Protein AF-A0A3D4CGU0-F1 (afdb_monomer)

Mean predicted aligned error: 10.18 Å

Sequence (95 aa):
MNKLLHIIIFPALLMSFN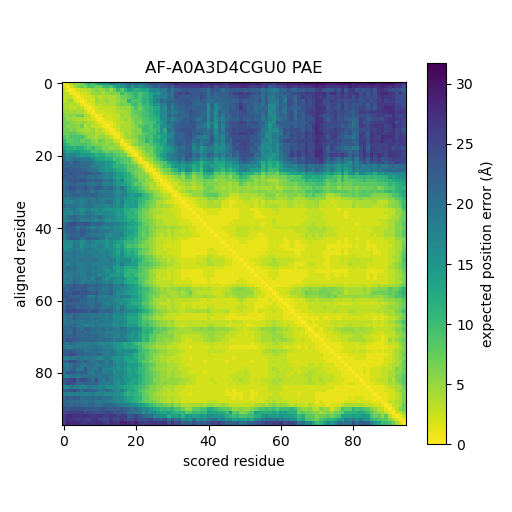HLFSQQNDTLKLHEKFNHITADELNNIYIWNDENLKKYDFINRQQFIYNNISLGSIYQIDAYNPMKILVFHADFNTI

Radius of gyration: 23.25 Å; 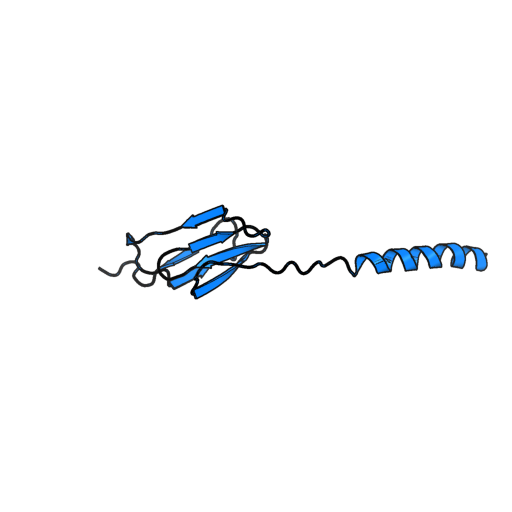Cα contacts (8 Å, |Δi|>4): 123; chains: 1; bounding box: 45×26×73 Å

Structure (mmCIF, N/CA/C/O backbone):
data_AF-A0A3D4CGU0-F1
#
_entry.id   AF-A0A3D4CGU0-F1
#
loop_
_atom_site.group_PDB
_atom_site.id
_atom_site.type_symbol
_atom_site.label_atom_id
_atom_site.label_alt_id
_atom_site.label_comp_id
_atom_site.label_asym_id
_atom_site.label_entity_id
_atom_site.label_seq_id
_atom_site.pdbx_PDB_ins_code
_atom_site.Cartn_x
_atom_site.Cartn_y
_atom_site.Cartn_z
_atom_site.occupancy
_atom_site.B_iso_or_equiv
_atom_site.auth_seq_id
_atom_site.auth_comp_id
_atom_site.auth_asym_id
_atom_site.auth_atom_id
_atom_site.pdbx_PDB_model_num
ATOM 1 N N . MET A 1 1 ? 22.622 -15.013 -56.102 1.00 61.25 1 MET A N 1
ATOM 2 C CA . MET A 1 1 ? 21.572 -14.345 -55.300 1.00 61.25 1 MET A CA 1
ATOM 3 C C . MET A 1 1 ? 21.474 -14.907 -53.877 1.00 61.25 1 MET A C 1
ATOM 5 O O . MET A 1 1 ? 21.469 -14.133 -52.934 1.00 61.25 1 MET A O 1
ATOM 9 N N . ASN A 1 2 ? 21.522 -16.230 -53.693 1.00 64.12 2 ASN A N 1
ATOM 10 C CA . ASN A 1 2 ? 21.278 -16.887 -52.394 1.00 64.12 2 ASN A CA 1
ATOM 11 C C . ASN A 1 2 ? 22.355 -16.611 -51.319 1.00 64.12 2 ASN A C 1
ATOM 13 O O . ASN A 1 2 ? 22.039 -16.520 -50.139 1.00 64.12 2 ASN A O 1
ATOM 17 N N . LYS A 1 3 ? 23.621 -16.398 -51.713 1.00 64.12 3 LYS A N 1
ATOM 18 C CA . LYS A 1 3 ? 24.718 -16.077 -50.773 1.00 64.12 3 LYS A CA 1
ATOM 19 C C . LYS A 1 3 ? 24.627 -14.661 -50.179 1.00 64.12 3 LYS A C 1
ATOM 21 O O . LYS A 1 3 ? 24.989 -14.467 -49.027 1.00 64.12 3 LYS A O 1
ATOM 26 N N . LEU A 1 4 ? 24.105 -13.694 -50.941 1.00 64.12 4 LEU A N 1
ATOM 27 C CA . LEU A 1 4 ? 23.885 -12.315 -50.472 1.00 64.12 4 LEU A CA 1
ATOM 28 C C . LEU A 1 4 ? 22.745 -12.241 -49.448 1.00 64.12 4 LEU A C 1
ATOM 30 O O . LEU A 1 4 ? 22.797 -11.458 -48.508 1.00 64.12 4 LEU A O 1
ATOM 34 N N . LEU A 1 5 ? 21.746 -13.107 -49.609 1.00 62.62 5 LEU A N 1
ATOM 35 C CA . LEU A 1 5 ? 20.572 -13.180 -48.748 1.00 62.62 5 LEU A CA 1
ATOM 36 C C . LEU A 1 5 ? 20.944 -13.692 -47.339 1.00 62.62 5 LEU A C 1
ATOM 38 O O . LEU A 1 5 ? 20.483 -13.150 -46.339 1.00 62.62 5 LEU A O 1
ATOM 42 N N . HIS A 1 6 ? 21.872 -14.652 -47.237 1.00 61.00 6 HIS A N 1
ATOM 43 C CA . HIS A 1 6 ? 22.387 -15.134 -45.947 1.00 61.00 6 HIS A CA 1
ATOM 44 C C . HIS A 1 6 ? 23.265 -14.116 -45.208 1.00 61.00 6 HIS A C 1
ATOM 46 O O . HIS A 1 6 ? 23.197 -14.041 -43.984 1.00 61.00 6 HIS A O 1
ATOM 52 N N . ILE A 1 7 ? 24.037 -13.301 -45.935 1.00 74.88 7 ILE A N 1
ATOM 53 C CA . ILE A 1 7 ? 24.888 -12.249 -45.351 1.00 74.88 7 ILE A CA 1
ATOM 54 C C . ILE A 1 7 ? 24.057 -11.161 -44.657 1.00 74.88 7 ILE A C 1
ATOM 56 O O . ILE A 1 7 ? 24.535 -10.561 -43.703 1.00 74.88 7 ILE A O 1
ATOM 60 N N . ILE A 1 8 ? 22.818 -10.928 -45.100 1.00 73.06 8 ILE A N 1
ATOM 61 C CA . ILE A 1 8 ? 21.924 -9.919 -44.512 1.00 73.06 8 ILE A CA 1
ATOM 62 C C . ILE A 1 8 ? 21.060 -10.521 -43.393 1.00 73.06 8 ILE A C 1
ATOM 64 O O . ILE A 1 8 ? 20.880 -9.898 -42.350 1.00 73.06 8 ILE A O 1
ATOM 68 N N . ILE A 1 9 ? 20.558 -11.749 -43.569 1.00 73.56 9 ILE A N 1
ATOM 69 C CA . ILE A 1 9 ? 19.689 -12.397 -42.571 1.00 73.56 9 ILE A CA 1
ATOM 70 C C . ILE A 1 9 ? 20.460 -12.786 -41.304 1.00 73.56 9 ILE A C 1
ATOM 72 O O . ILE A 1 9 ? 19.933 -12.649 -40.203 1.00 73.56 9 ILE A O 1
ATOM 76 N N . PHE A 1 10 ? 21.704 -13.248 -41.432 1.00 74.88 10 PHE A N 1
ATOM 77 C CA . PHE A 1 10 ? 22.500 -13.708 -40.293 1.00 74.88 10 PHE A CA 1
ATOM 78 C C . PHE A 1 10 ? 22.773 -12.616 -39.229 1.00 74.88 10 PHE A C 1
ATOM 80 O O . PHE A 1 10 ? 22.504 -12.866 -38.052 1.00 74.88 10 PHE A O 1
ATOM 87 N N . PRO A 1 11 ? 23.223 -11.393 -39.580 1.00 73.19 11 PRO A N 1
ATOM 88 C CA . PRO A 1 11 ? 23.394 -10.320 -38.598 1.00 73.19 11 PRO A CA 1
ATOM 89 C C . PRO A 1 11 ? 22.062 -9.774 -38.063 1.00 73.19 11 PRO A C 1
ATOM 91 O O . PRO A 1 11 ? 21.986 -9.424 -36.886 1.00 73.19 11 PRO A O 1
ATOM 94 N N . ALA A 1 12 ? 20.999 -9.754 -38.876 1.00 70.00 12 ALA A N 1
ATOM 95 C CA . ALA A 1 12 ? 19.670 -9.335 -38.425 1.00 70.00 12 ALA A CA 1
ATOM 96 C C . ALA A 1 12 ? 19.095 -10.288 -37.359 1.00 70.00 12 ALA A C 1
ATOM 98 O O . ALA A 1 12 ? 18.498 -9.840 -36.379 1.00 70.00 12 ALA A O 1
ATOM 99 N N . LEU A 1 13 ? 19.342 -11.596 -37.499 1.00 66.44 13 LEU A N 1
ATOM 100 C CA . LEU A 1 13 ? 18.959 -12.592 -36.500 1.00 66.44 13 LEU A CA 1
ATOM 101 C C . LEU A 1 13 ? 19.739 -12.392 -35.188 1.00 66.44 13 LEU A C 1
ATOM 103 O O . LEU A 1 13 ? 19.140 -12.404 -34.117 1.00 66.44 13 LEU A O 1
ATOM 107 N N . LEU A 1 14 ? 21.048 -12.121 -35.257 1.00 67.00 14 LEU A N 1
ATOM 108 C CA . LEU A 1 14 ? 21.901 -11.895 -34.080 1.00 67.00 14 LEU A CA 1
ATOM 109 C C . LEU A 1 14 ? 21.536 -10.629 -33.286 1.00 67.00 14 LEU A C 1
ATOM 111 O O . LEU A 1 14 ? 21.638 -10.628 -32.060 1.00 67.00 14 LEU A O 1
ATOM 115 N N . MET A 1 15 ? 21.064 -9.565 -33.945 1.00 65.44 15 MET A N 1
ATOM 116 C CA . MET A 1 15 ? 20.621 -8.346 -33.251 1.00 65.44 15 MET A CA 1
ATOM 117 C C . MET A 1 15 ? 19.344 -8.562 -32.425 1.00 65.44 15 MET A C 1
ATOM 119 O O . MET A 1 15 ? 19.207 -7.972 -31.355 1.00 65.44 15 MET A O 1
ATOM 123 N N . SER A 1 16 ? 18.450 -9.456 -32.860 1.00 63.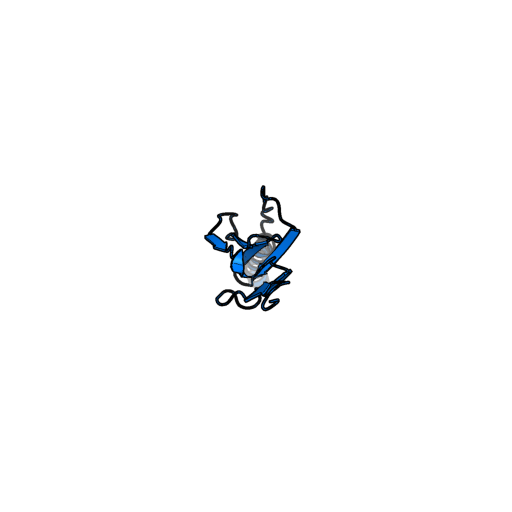91 16 SER A N 1
ATOM 124 C CA . SER A 1 16 ? 17.187 -9.735 -32.160 1.00 63.91 16 SER A CA 1
ATOM 125 C C . SER A 1 16 ? 17.347 -10.492 -30.829 1.00 63.91 16 SER A C 1
ATOM 127 O O . SER A 1 16 ? 16.494 -10.371 -29.953 1.00 63.91 16 SER A O 1
ATOM 129 N N . PHE A 1 17 ? 18.466 -11.198 -30.618 1.00 62.22 17 PHE A N 1
ATOM 130 C CA . PHE A 1 17 ? 18.729 -11.940 -29.374 1.00 62.22 17 PHE A CA 1
ATOM 131 C C . PHE A 1 17 ? 19.088 -11.045 -28.176 1.00 62.22 17 PHE A C 1
ATOM 133 O O . PHE A 1 17 ? 18.862 -11.440 -27.033 1.00 62.22 17 PHE A O 1
ATOM 140 N N . ASN A 1 18 ? 19.601 -9.832 -28.405 1.00 62.16 18 ASN A N 1
ATOM 141 C CA . ASN A 1 18 ? 20.037 -8.944 -27.316 1.00 62.16 18 ASN A CA 1
ATOM 142 C C . ASN A 1 18 ? 18.868 -8.291 -26.558 1.00 62.16 18 ASN A C 1
ATOM 144 O O . ASN A 1 18 ? 19.040 -7.865 -25.420 1.00 62.16 18 ASN A O 1
ATOM 148 N N . HIS A 1 19 ? 17.668 -8.248 -27.145 1.00 60.62 19 HIS A N 1
ATOM 149 C CA . HIS A 1 19 ? 16.491 -7.673 -26.487 1.00 60.62 19 HIS A CA 1
ATOM 150 C C . HIS A 1 19 ? 15.876 -8.576 -25.407 1.00 60.62 19 HIS A C 1
ATOM 152 O O . HIS A 1 19 ? 15.114 -8.088 -24.577 1.00 60.62 19 HIS A O 1
ATOM 158 N N . LEU A 1 20 ? 16.214 -9.870 -25.383 1.00 58.06 20 LEU A N 1
ATOM 159 C CA . LEU A 1 20 ? 15.603 -10.836 -24.463 1.00 58.06 20 LEU A CA 1
ATOM 160 C C . LEU A 1 20 ? 16.201 -10.809 -23.044 1.00 58.06 20 LEU A C 1
ATOM 162 O O . LEU A 1 20 ? 15.599 -11.359 -22.129 1.00 58.06 20 LEU A O 1
ATOM 166 N N . PHE A 1 21 ? 17.349 -10.154 -22.836 1.00 58.62 21 PHE A N 1
ATOM 167 C CA . PHE A 1 21 ? 18.099 -10.203 -21.570 1.00 58.62 21 PHE A CA 1
ATOM 168 C C . PHE A 1 21 ? 18.061 -8.912 -20.733 1.00 58.62 21 PHE A C 1
ATOM 170 O O . PHE A 1 21 ? 18.743 -8.830 -19.717 1.00 58.62 21 PHE A O 1
ATOM 177 N N . SER A 1 22 ? 17.264 -7.904 -21.103 1.00 60.47 22 SER A N 1
ATOM 178 C CA . SER A 1 22 ? 17.267 -6.598 -20.413 1.00 60.47 22 SER A CA 1
ATOM 179 C C . SER A 1 22 ? 16.295 -6.481 -19.223 1.00 60.47 22 SER A C 1
ATOM 181 O O . SER A 1 22 ? 15.996 -5.364 -18.798 1.00 60.47 22 SER A O 1
ATOM 183 N N . GLN A 1 23 ? 15.783 -7.583 -18.665 1.00 63.97 23 GLN A N 1
ATOM 184 C CA . GLN A 1 23 ? 15.078 -7.514 -17.378 1.00 63.97 23 GLN A CA 1
ATOM 185 C C . GLN A 1 23 ? 16.092 -7.559 -16.234 1.00 63.97 23 GLN A C 1
ATOM 187 O O . GLN A 1 23 ? 16.558 -8.619 -15.819 1.00 63.97 23 GLN A O 1
ATOM 192 N N . GLN A 1 24 ? 16.453 -6.374 -15.748 1.00 66.94 24 GLN A N 1
ATOM 193 C CA . GLN A 1 24 ? 17.214 -6.211 -14.520 1.00 66.94 24 GLN A CA 1
ATOM 194 C C . GLN A 1 24 ? 16.283 -6.456 -13.326 1.00 66.94 24 GLN A C 1
ATOM 196 O O . GLN A 1 24 ? 15.317 -5.726 -13.118 1.00 66.94 24 GLN A O 1
ATOM 201 N N . ASN A 1 25 ? 16.570 -7.500 -12.548 1.00 65.00 25 ASN A N 1
ATOM 202 C CA . ASN A 1 25 ? 15.843 -7.804 -11.318 1.00 65.00 25 ASN A CA 1
ATOM 203 C C . ASN A 1 25 ? 16.369 -6.922 -10.180 1.00 65.00 25 ASN A C 1
ATOM 205 O O . ASN A 1 25 ? 17.194 -7.358 -9.372 1.00 65.00 25 ASN A O 1
ATOM 209 N N . ASP A 1 26 ? 15.906 -5.677 -10.120 1.00 70.06 26 ASP A N 1
ATOM 210 C CA . ASP A 1 26 ? 16.190 -4.809 -8.983 1.00 70.06 26 ASP A CA 1
ATOM 211 C C . ASP A 1 26 ? 15.420 -5.307 -7.756 1.00 70.06 26 ASP A C 1
ATOM 213 O O . ASP A 1 26 ? 14.191 -5.351 -7.718 1.00 70.06 26 ASP A O 1
ATOM 217 N N . THR A 1 27 ? 16.160 -5.736 -6.732 1.00 72.75 27 THR A N 1
ATOM 218 C CA . THR A 1 27 ? 15.558 -6.189 -5.477 1.00 72.75 27 THR A CA 1
ATOM 219 C C . THR A 1 27 ? 15.248 -4.980 -4.606 1.00 72.75 27 THR A C 1
ATOM 221 O O . THR A 1 27 ? 16.156 -4.323 -4.090 1.00 72.75 27 THR A O 1
ATOM 224 N N . LEU A 1 28 ? 13.965 -4.701 -4.404 1.00 76.12 28 LEU A N 1
ATOM 225 C CA . LEU A 1 28 ? 13.526 -3.636 -3.514 1.00 76.12 28 LEU A CA 1
ATOM 226 C C . LEU A 1 28 ? 13.682 -4.069 -2.046 1.00 76.12 28 LEU A C 1
ATOM 228 O O . LEU A 1 28 ? 13.092 -5.056 -1.606 1.00 76.12 28 LEU A O 1
ATOM 232 N N . LYS A 1 29 ? 14.486 -3.327 -1.274 1.00 80.81 29 LYS A N 1
ATOM 233 C CA . LYS A 1 29 ? 14.677 -3.554 0.168 1.00 80.81 29 LYS A CA 1
ATOM 234 C C . LYS A 1 29 ? 13.888 -2.536 0.986 1.00 80.81 29 LYS A C 1
ATOM 236 O O . LYS A 1 29 ? 14.309 -1.387 1.137 1.00 80.81 29 LYS A O 1
ATOM 241 N N . LEU A 1 30 ? 12.770 -2.972 1.552 1.00 81.19 30 LEU A N 1
ATOM 242 C CA . LEU A 1 30 ? 11.999 -2.191 2.518 1.00 81.19 30 LEU A CA 1
ATOM 243 C C . LEU A 1 30 ? 12.584 -2.403 3.918 1.00 81.19 30 LEU A C 1
ATOM 245 O O . LEU A 1 30 ? 12.726 -3.535 4.367 1.00 81.19 30 LEU A O 1
ATOM 249 N N . HIS A 1 31 ? 12.930 -1.311 4.600 1.00 81.94 31 HIS A N 1
ATOM 250 C CA . HIS A 1 31 ? 13.446 -1.336 5.981 1.00 81.94 31 HIS A CA 1
ATOM 251 C C . HIS A 1 31 ? 12.343 -1.086 7.024 1.00 81.94 31 HIS A C 1
ATOM 253 O O . HIS A 1 31 ? 12.603 -0.997 8.221 1.00 81.94 31 HIS A O 1
ATOM 259 N N . GLU A 1 32 ? 11.110 -0.942 6.555 1.00 84.12 32 GLU A N 1
ATOM 260 C CA . GLU A 1 32 ? 9.934 -0.588 7.337 1.00 84.12 32 GLU A CA 1
ATOM 261 C C . GLU A 1 32 ? 9.226 -1.848 7.830 1.00 84.12 32 GLU A C 1
ATOM 263 O O . GLU A 1 32 ? 9.191 -2.864 7.135 1.00 84.12 32 GLU A O 1
ATOM 268 N N . LYS A 1 33 ? 8.641 -1.785 9.028 1.00 88.50 33 LYS A N 1
ATOM 269 C CA . LYS A 1 33 ? 7.762 -2.853 9.510 1.00 88.50 33 LYS A CA 1
ATOM 270 C C . LYS A 1 33 ? 6.383 -2.671 8.889 1.00 88.50 33 LYS A C 1
ATOM 272 O O . LYS A 1 33 ? 5.755 -1.632 9.075 1.00 88.50 33 LYS A O 1
ATOM 277 N N . PHE A 1 34 ? 5.910 -3.696 8.199 1.00 93.38 34 PHE A N 1
ATOM 278 C CA . PHE A 1 34 ? 4.575 -3.752 7.617 1.00 93.38 34 PHE A CA 1
ATOM 279 C C . PHE A 1 34 ? 4.020 -5.166 7.750 1.00 93.38 34 PHE A C 1
ATOM 281 O O . PHE A 1 34 ? 4.778 -6.132 7.865 1.00 93.38 34 PHE A O 1
ATOM 288 N N . ASN A 1 35 ? 2.697 -5.273 7.714 1.00 94.88 35 ASN A N 1
ATOM 289 C CA . ASN A 1 35 ? 1.999 -6.553 7.806 1.00 94.88 35 ASN A CA 1
ATOM 290 C C . ASN A 1 35 ? 1.563 -7.019 6.415 1.00 94.88 35 ASN A C 1
ATOM 292 O O . ASN A 1 35 ? 1.462 -8.2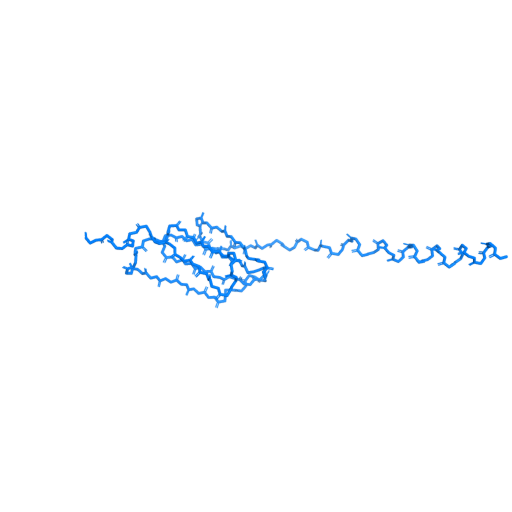16 6.151 1.00 94.88 35 ASN A O 1
ATOM 296 N N . HIS A 1 36 ? 1.340 -6.062 5.514 1.00 96.19 36 HIS A N 1
ATOM 297 C CA . HIS A 1 36 ? 0.802 -6.307 4.191 1.00 96.19 36 HIS A CA 1
ATOM 298 C C . HIS A 1 36 ? 1.490 -5.448 3.131 1.00 96.19 36 HIS A C 1
ATOM 300 O O . HIS A 1 36 ? 2.010 -4.365 3.415 1.00 96.19 36 HIS A O 1
ATOM 306 N N . ILE A 1 37 ? 1.475 -5.952 1.898 1.00 95.06 37 ILE A N 1
ATOM 307 C CA . ILE A 1 37 ? 2.069 -5.314 0.728 1.00 95.06 37 ILE A CA 1
ATOM 308 C C . ILE A 1 37 ? 1.226 -5.604 -0.514 1.00 95.06 37 ILE A C 1
ATOM 310 O O . ILE A 1 37 ? 0.684 -6.698 -0.666 1.00 95.06 37 ILE A O 1
ATOM 314 N N . THR A 1 38 ? 1.129 -4.627 -1.409 1.00 95.19 38 THR A N 1
ATOM 315 C CA . THR A 1 38 ? 0.589 -4.792 -2.762 1.00 95.19 38 THR A CA 1
ATOM 316 C C . THR A 1 38 ? 1.272 -3.812 -3.717 1.00 95.19 38 THR A C 1
ATOM 318 O O . THR A 1 38 ? 1.993 -2.908 -3.285 1.00 95.19 38 THR A O 1
ATOM 321 N N . ALA A 1 39 ? 1.054 -3.987 -5.013 1.00 94.06 39 ALA A N 1
ATOM 322 C CA . ALA A 1 39 ? 1.542 -3.088 -6.046 1.00 94.06 39 ALA A CA 1
ATOM 323 C C . ALA A 1 39 ? 0.444 -2.811 -7.076 1.00 94.06 39 ALA A C 1
ATOM 325 O O . ALA A 1 39 ? -0.447 -3.637 -7.273 1.00 94.06 39 ALA A O 1
ATOM 326 N N . ASP A 1 40 ? 0.517 -1.648 -7.717 1.00 94.69 40 ASP A N 1
ATOM 327 C CA . ASP A 1 40 ? -0.370 -1.285 -8.823 1.00 94.69 40 ASP A CA 1
ATOM 328 C C . ASP A 1 40 ? 0.315 -1.447 -10.192 1.00 94.69 40 ASP A C 1
ATOM 330 O O . ASP A 1 40 ? 1.520 -1.689 -10.288 1.00 94.69 40 ASP A O 1
ATOM 334 N N . GLU A 1 41 ? -0.452 -1.298 -11.276 1.00 93.56 41 GLU A N 1
ATOM 335 C CA . GLU A 1 41 ? 0.052 -1.433 -12.655 1.00 93.56 41 GLU A CA 1
ATOM 336 C C . GLU A 1 41 ? 1.059 -0.336 -13.061 1.00 93.56 41 GLU A C 1
ATOM 338 O O . GLU A 1 41 ? 1.701 -0.436 -14.106 1.00 93.56 41 GLU A O 1
ATOM 343 N N . LEU A 1 42 ? 1.228 0.710 -12.242 1.00 93.44 42 LEU A N 1
ATOM 344 C CA . LEU A 1 42 ? 2.215 1.776 -12.442 1.00 93.44 42 LEU A CA 1
ATOM 345 C C . LEU A 1 42 ? 3.491 1.553 -11.615 1.00 93.44 42 LEU A C 1
ATOM 347 O O . LEU A 1 42 ? 4.302 2.471 -11.483 1.00 93.44 42 LEU A O 1
ATOM 351 N N . ASN A 1 43 ? 3.684 0.345 -11.074 1.00 91.69 43 ASN A N 1
ATOM 352 C CA . ASN A 1 43 ? 4.810 -0.037 -10.220 1.00 91.69 43 ASN A CA 1
ATOM 353 C C . ASN A 1 43 ? 4.925 0.788 -8.930 1.00 91.69 43 ASN A C 1
ATOM 355 O O . ASN A 1 43 ? 6.014 0.894 -8.359 1.00 91.69 43 ASN A O 1
ATOM 359 N N . ASN A 1 44 ? 3.827 1.376 -8.448 1.00 94.00 44 ASN A N 1
ATOM 360 C CA . ASN A 1 44 ? 3.829 1.892 -7.087 1.00 94.00 44 ASN A CA 1
ATOM 361 C C . ASN A 1 44 ? 3.660 0.737 -6.111 1.00 94.00 44 ASN A C 1
ATOM 363 O O . ASN A 1 44 ? 2.866 -0.175 -6.339 1.00 94.00 44 ASN A O 1
ATOM 367 N N . ILE A 1 45 ? 4.369 0.824 -4.994 1.00 94.69 45 ILE A N 1
ATOM 368 C CA . ILE A 1 45 ? 4.347 -0.184 -3.943 1.00 94.69 45 ILE A CA 1
ATOM 369 C C . ILE A 1 45 ? 3.634 0.404 -2.740 1.00 94.69 45 ILE A C 1
ATOM 371 O O . ILE A 1 45 ? 3.961 1.498 -2.280 1.00 94.69 45 ILE A O 1
ATOM 375 N N . TYR A 1 46 ? 2.665 -0.334 -2.225 1.00 96.06 46 TYR A N 1
ATOM 376 C CA . TYR A 1 46 ? 1.875 0.050 -1.070 1.00 96.06 46 TYR A CA 1
ATOM 377 C C . TYR A 1 46 ? 2.158 -0.941 0.042 1.00 96.06 46 TYR A C 1
ATOM 379 O O . TYR A 1 46 ? 1.965 -2.143 -0.134 1.00 96.06 46 TYR A O 1
ATOM 387 N N . ILE A 1 47 ? 2.600 -0.436 1.184 1.00 96.19 47 ILE A N 1
ATOM 388 C CA . ILE A 1 47 ? 2.742 -1.228 2.403 1.00 96.19 47 ILE A CA 1
ATOM 389 C C . ILE A 1 47 ? 1.839 -0.649 3.472 1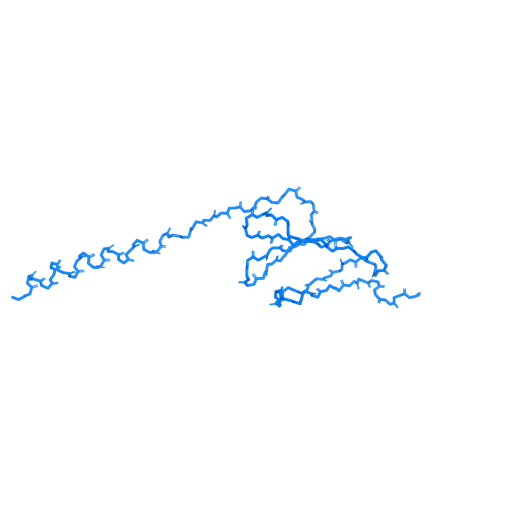.00 96.19 47 ILE A C 1
ATOM 391 O O . ILE A 1 47 ? 1.679 0.570 3.555 1.00 96.19 47 ILE A O 1
ATOM 395 N N . TRP A 1 48 ? 1.264 -1.511 4.298 1.00 96.75 48 TRP A N 1
ATOM 396 C CA . TRP A 1 48 ? 0.477 -1.044 5.425 1.00 96.75 48 TRP A CA 1
ATOM 397 C C . TRP A 1 48 ? 0.545 -1.981 6.622 1.00 96.75 48 TRP A C 1
ATOM 399 O O . TRP A 1 48 ? 0.923 -3.157 6.538 1.00 96.75 48 TRP A O 1
ATOM 409 N N . ASN A 1 49 ? 0.191 -1.400 7.754 1.00 95.19 49 ASN A N 1
ATOM 410 C CA . ASN A 1 49 ? -0.132 -2.068 9.000 1.00 95.19 49 ASN A CA 1
ATOM 411 C C . ASN A 1 49 ? -1.461 -1.494 9.513 1.00 95.19 49 ASN A C 1
ATOM 413 O O . ASN A 1 49 ? -2.143 -0.768 8.789 1.00 95.19 49 ASN A O 1
ATOM 417 N N . ASP A 1 50 ? -1.804 -1.795 10.758 1.00 94.50 50 ASP A N 1
ATOM 418 C CA . ASP A 1 50 ? -3.076 -1.394 11.356 1.00 94.50 50 ASP A CA 1
ATOM 419 C C . ASP A 1 50 ? -3.239 0.136 11.471 1.00 94.50 50 ASP A C 1
ATOM 421 O O . ASP A 1 50 ? -4.358 0.622 11.581 1.00 94.50 50 ASP A O 1
ATOM 425 N N . GLU A 1 51 ? -2.156 0.916 11.427 1.00 93.44 51 GLU A N 1
ATOM 426 C CA . GLU A 1 51 ? -2.177 2.363 11.689 1.00 93.44 51 GLU A CA 1
ATOM 427 C C . GLU A 1 51 ? -1.975 3.216 10.436 1.00 93.44 51 GLU A C 1
ATOM 429 O O . GLU A 1 51 ? -2.549 4.300 10.308 1.00 93.44 51 GLU A O 1
ATOM 434 N N . ASN A 1 52 ? -1.096 2.784 9.530 1.00 95.62 52 ASN A N 1
ATOM 435 C CA . ASN A 1 52 ? -0.702 3.598 8.391 1.00 95.62 52 ASN A CA 1
ATOM 436 C C . ASN A 1 52 ? -0.492 2.796 7.111 1.00 95.62 52 ASN A C 1
ATOM 438 O O . ASN A 1 52 ? -0.033 1.656 7.112 1.00 95.62 52 ASN A O 1
ATOM 442 N N . LEU A 1 53 ? -0.805 3.470 6.008 1.00 97.25 53 LEU A N 1
ATOM 443 C CA . LEU A 1 53 ? -0.538 3.060 4.640 1.00 97.25 53 LEU A CA 1
ATOM 444 C C . LEU A 1 53 ? 0.541 3.979 4.069 1.00 97.25 53 LEU A C 1
ATOM 446 O O . LEU A 1 53 ? 0.408 5.203 4.104 1.00 97.25 53 LEU A O 1
ATOM 450 N N . LYS A 1 54 ? 1.590 3.403 3.494 1.00 96.56 54 LYS A N 1
ATOM 451 C CA . LYS A 1 54 ? 2.670 4.134 2.827 1.00 96.56 54 LYS A CA 1
ATOM 452 C C . LYS A 1 54 ? 2.755 3.719 1.367 1.00 96.56 54 LYS A C 1
ATOM 454 O O . LYS A 1 54 ? 2.685 2.534 1.050 1.00 96.56 54 LYS A O 1
ATOM 459 N N . LYS A 1 55 ? 2.943 4.704 0.489 1.00 95.88 55 LYS A N 1
ATOM 460 C CA . LYS A 1 55 ? 3.187 4.514 -0.944 1.00 95.88 55 LYS A CA 1
ATOM 461 C C . LYS A 1 55 ? 4.647 4.813 -1.255 1.00 95.88 55 LYS A C 1
ATOM 463 O O . LYS A 1 55 ? 5.142 5.884 -0.902 1.00 95.88 55 LYS A O 1
ATOM 468 N N . TYR A 1 56 ? 5.289 3.917 -1.984 1.00 94.50 56 TYR A N 1
ATOM 469 C CA . TYR A 1 56 ? 6.636 4.053 -2.517 1.00 94.50 56 TYR A CA 1
ATOM 470 C C . TYR A 1 56 ? 6.590 4.007 -4.042 1.00 94.50 56 TYR A C 1
ATOM 472 O O . TYR A 1 56 ? 5.727 3.351 -4.628 1.00 94.50 56 TYR A O 1
ATOM 480 N N . ASP A 1 57 ? 7.516 4.709 -4.685 1.00 91.88 57 ASP A N 1
ATOM 481 C CA . ASP A 1 57 ? 7.786 4.495 -6.103 1.00 91.88 57 ASP A CA 1
ATOM 482 C C . ASP A 1 57 ? 8.643 3.235 -6.322 1.00 91.88 57 ASP A C 1
ATOM 484 O O . ASP A 1 57 ? 9.139 2.609 -5.379 1.00 91.88 57 ASP A O 1
ATOM 488 N N . PHE A 1 58 ? 8.848 2.878 -7.589 1.00 85.19 58 PHE A N 1
ATOM 489 C CA . PHE A 1 58 ? 9.629 1.707 -7.992 1.00 85.19 58 PHE A CA 1
ATOM 490 C C . PHE A 1 58 ? 11.112 1.763 -7.578 1.00 85.19 58 PHE A C 1
ATOM 492 O O . PHE A 1 58 ? 11.787 0.738 -7.614 1.00 85.19 58 PHE A O 1
ATOM 499 N N . ILE A 1 59 ? 11.624 2.930 -7.161 1.00 87.31 59 ILE A N 1
ATOM 500 C CA . ILE A 1 59 ? 12.990 3.083 -6.639 1.00 87.31 59 ILE A CA 1
ATOM 501 C C . ILE A 1 59 ? 13.027 3.280 -5.120 1.00 87.31 59 ILE A C 1
ATOM 503 O O . ILE A 1 59 ? 14.013 3.784 -4.579 1.00 87.31 59 ILE A O 1
ATOM 507 N N . ASN A 1 60 ? 11.973 2.847 -4.422 1.00 85.44 60 ASN A N 1
ATOM 508 C CA . ASN A 1 60 ? 11.880 2.836 -2.964 1.00 85.44 60 ASN A CA 1
ATOM 509 C C . ASN A 1 60 ? 11.872 4.230 -2.310 1.00 85.44 60 ASN A C 1
ATOM 511 O O . ASN A 1 60 ? 12.229 4.374 -1.138 1.00 85.44 60 ASN A O 1
ATOM 515 N N . ARG A 1 61 ? 11.457 5.280 -3.028 1.00 90.62 61 ARG A N 1
ATOM 516 C CA . ARG A 1 61 ? 11.204 6.592 -2.416 1.00 90.62 61 ARG A CA 1
ATOM 517 C C . ARG A 1 61 ? 9.760 6.669 -1.959 1.00 90.62 61 ARG A C 1
ATOM 519 O O . ARG A 1 61 ? 8.845 6.556 -2.775 1.00 90.62 61 ARG A O 1
ATOM 526 N N . GLN A 1 62 ? 9.562 6.924 -0.669 1.00 93.44 62 GLN A N 1
ATOM 527 C CA . GLN A 1 62 ? 8.237 7.185 -0.117 1.00 93.44 62 GLN A CA 1
ATOM 528 C C . GLN A 1 62 ? 7.636 8.427 -0.789 1.00 93.44 62 GLN A C 1
ATOM 530 O O . GLN A 1 62 ? 8.193 9.518 -0.697 1.00 93.44 62 GLN A O 1
ATOM 535 N N . GLN A 1 63 ? 6.496 8.255 -1.449 1.00 95.06 63 GLN A N 1
ATOM 536 C CA . GLN A 1 63 ? 5.748 9.326 -2.109 1.00 95.06 63 GLN A CA 1
ATOM 537 C C . GLN A 1 63 ? 4.658 9.891 -1.200 1.00 95.06 63 GLN A C 1
ATOM 539 O O . GLN A 1 63 ? 4.345 11.076 -1.258 1.00 95.06 63 GLN A O 1
ATOM 544 N N . PHE A 1 64 ? 4.051 9.033 -0.378 1.00 93.44 64 PHE A N 1
ATOM 545 C CA . PHE A 1 64 ? 2.868 9.391 0.392 1.00 93.44 64 PHE A CA 1
ATOM 546 C C . PHE A 1 64 ? 2.716 8.518 1.640 1.00 93.44 64 PHE A C 1
ATOM 548 O O . PHE A 1 64 ? 3.133 7.357 1.652 1.00 93.44 64 PHE A O 1
ATOM 555 N N . ILE A 1 65 ? 2.089 9.086 2.671 1.00 96.00 65 ILE A N 1
ATOM 556 C CA . ILE A 1 65 ? 1.659 8.391 3.882 1.00 96.00 65 ILE A CA 1
ATOM 557 C C . ILE A 1 65 ? 0.216 8.783 4.203 1.00 96.00 65 ILE A C 1
ATOM 559 O O . ILE A 1 65 ? -0.134 9.962 4.205 1.00 96.00 65 ILE A O 1
ATOM 563 N N . TYR A 1 66 ? -0.605 7.781 4.491 1.00 96.50 66 TYR A N 1
A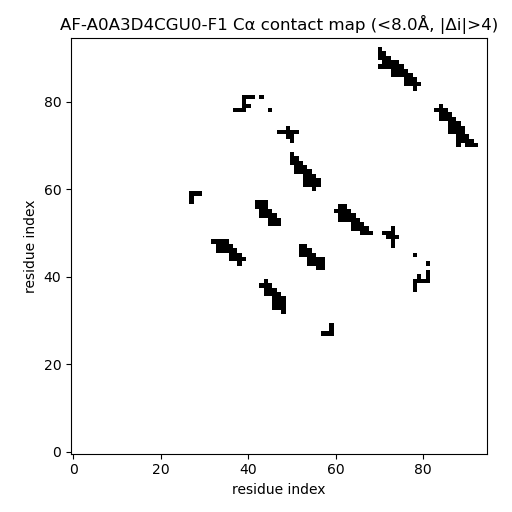TOM 564 C CA . TYR A 1 66 ? -1.957 7.926 5.000 1.00 96.50 66 TYR A CA 1
ATOM 565 C C . TYR A 1 66 ? -2.042 7.320 6.393 1.00 96.50 66 TYR A C 1
ATOM 567 O O . TYR A 1 66 ? -1.592 6.199 6.622 1.00 96.50 66 TYR A O 1
ATOM 575 N N . ASN A 1 67 ? -2.644 8.067 7.308 1.00 94.62 67 ASN A N 1
ATOM 576 C CA . ASN A 1 67 ? -2.978 7.619 8.649 1.00 94.62 67 ASN A CA 1
ATOM 577 C C . ASN A 1 67 ? -4.267 8.337 9.060 1.00 94.62 67 ASN A C 1
ATOM 579 O O . ASN A 1 67 ? -4.343 9.565 8.963 1.00 94.62 67 ASN A O 1
ATOM 583 N N . ASN A 1 68 ? -5.269 7.576 9.496 1.00 92.44 68 ASN A N 1
ATOM 584 C CA . ASN A 1 68 ? -6.485 8.138 10.063 1.00 92.44 68 ASN A CA 1
ATOM 585 C C . ASN A 1 68 ? -6.975 7.325 11.265 1.00 92.44 68 ASN A C 1
ATOM 587 O O . ASN A 1 68 ? -7.812 6.435 11.140 1.00 92.44 68 ASN A O 1
ATOM 591 N N . ILE A 1 69 ? -6.490 7.713 12.442 1.00 86.81 69 ILE A N 1
ATOM 592 C CA . ILE A 1 69 ? -6.822 7.092 13.731 1.00 86.81 69 ILE A CA 1
ATOM 593 C C . ILE A 1 69 ? -8.333 7.127 14.016 1.00 86.81 69 ILE A C 1
ATOM 595 O O . ILE A 1 69 ? -8.860 6.216 14.646 1.00 86.81 69 ILE A O 1
ATOM 599 N N . SER A 1 70 ? -9.054 8.148 13.535 1.00 89.88 70 SER A N 1
ATOM 600 C CA . SER A 1 70 ? -10.492 8.295 13.819 1.00 89.88 70 SER A CA 1
ATOM 601 C C . SER A 1 70 ? -11.373 7.234 13.158 1.00 89.88 70 SER A C 1
ATOM 603 O O . SER A 1 70 ? -12.514 7.060 13.573 1.00 89.88 70 SER A O 1
ATOM 605 N N . LEU A 1 71 ? -10.858 6.535 12.142 1.00 91.00 71 LEU A N 1
ATOM 606 C CA . LEU A 1 71 ? -11.587 5.484 11.430 1.00 91.00 71 LEU A CA 1
ATOM 607 C C . LEU A 1 71 ? -11.255 4.074 11.943 1.00 91.00 71 LEU A C 1
ATOM 609 O O . LEU A 1 71 ? -11.829 3.113 11.441 1.00 91.00 71 LEU A O 1
ATOM 613 N N . GLY A 1 72 ? -10.356 3.949 12.925 1.00 91.00 72 GLY A N 1
ATOM 614 C CA . GLY A 1 72 ? -9.895 2.665 13.458 1.00 91.00 72 GLY A CA 1
ATOM 615 C C . GLY A 1 72 ? -8.808 2.007 12.611 1.00 91.00 72 GLY A C 1
ATOM 616 O O . GLY A 1 72 ? -8.199 2.642 11.743 1.00 91.00 72 GLY A O 1
ATOM 617 N N . SER A 1 73 ? -8.548 0.726 12.869 1.00 93.62 73 SER A N 1
ATOM 618 C CA . SER A 1 73 ? -7.430 0.015 12.241 1.00 93.62 73 SER A CA 1
ATOM 619 C C . SER A 1 73 ? -7.652 -0.240 10.748 1.00 93.62 73 SER A C 1
ATOM 621 O O . SER A 1 73 ? -8.743 -0.637 10.332 1.00 93.62 73 SER A O 1
ATOM 623 N N . ILE A 1 74 ? -6.614 -0.049 9.928 1.00 95.50 74 ILE A N 1
ATOM 624 C CA . ILE A 1 74 ? -6.646 -0.395 8.500 1.00 95.50 74 ILE A CA 1
ATOM 625 C C . ILE A 1 74 ? -6.702 -1.919 8.367 1.00 95.50 74 ILE A C 1
ATOM 627 O O . ILE A 1 74 ? -5.760 -2.618 8.725 1.00 95.50 74 ILE A O 1
ATOM 631 N N . TYR A 1 75 ? -7.796 -2.427 7.806 1.00 94.12 75 TYR A N 1
ATOM 632 C CA . TYR A 1 75 ? -8.008 -3.857 7.594 1.00 94.12 75 TYR A CA 1
ATOM 633 C C . TYR A 1 75 ? -7.517 -4.305 6.216 1.00 94.12 75 TYR A C 1
ATOM 635 O O . TYR A 1 75 ? -6.821 -5.309 6.077 1.00 94.12 75 TYR A O 1
ATOM 643 N N . GLN A 1 76 ? -7.867 -3.547 5.177 1.00 95.12 76 GLN A N 1
ATOM 644 C CA . GLN A 1 76 ? -7.560 -3.898 3.796 1.00 95.12 76 GLN A CA 1
ATOM 645 C C . GLN A 1 76 ? -7.426 -2.643 2.937 1.00 95.12 76 GLN A C 1
ATOM 647 O O . GLN A 1 76 ? -8.028 -1.609 3.224 1.00 95.12 76 GLN A O 1
ATOM 652 N N . ILE A 1 77 ? -6.672 -2.751 1.845 1.00 96.62 77 ILE A N 1
ATOM 653 C CA . ILE A 1 77 ? -6.625 -1.731 0.798 1.00 96.62 77 ILE A CA 1
ATOM 654 C C . ILE A 1 77 ? -6.941 -2.346 -0.567 1.00 96.62 77 ILE A C 1
ATOM 656 O O . ILE A 1 77 ? -6.663 -3.523 -0.803 1.00 96.62 77 ILE A O 1
ATOM 660 N N . ASP A 1 78 ? -7.483 -1.533 -1.469 1.00 96.50 78 ASP A N 1
ATOM 661 C CA . ASP A 1 78 ? -7.586 -1.840 -2.897 1.00 96.50 78 ASP A CA 1
ATOM 662 C C . ASP A 1 78 ? -6.762 -0.818 -3.689 1.00 96.50 78 ASP A C 1
ATOM 664 O O . ASP A 1 78 ? -7.011 0.391 -3.629 1.00 96.50 78 ASP A O 1
ATOM 668 N N . ALA A 1 79 ? -5.756 -1.329 -4.401 1.00 96.69 79 ALA A N 1
ATOM 669 C CA . ALA A 1 79 ? -4.827 -0.561 -5.221 1.00 96.69 79 ALA A CA 1
ATOM 670 C C . ALA A 1 79 ? -5.002 -0.820 -6.730 1.00 96.69 79 ALA A C 1
ATOM 672 O O . ALA A 1 79 ? -4.144 -0.422 -7.514 1.00 96.69 79 ALA A O 1
ATOM 673 N N . TYR A 1 80 ? -6.100 -1.463 -7.155 1.00 95.19 80 TYR A N 1
ATOM 674 C CA . TYR A 1 80 ? -6.344 -1.767 -8.569 1.00 95.19 80 TYR A CA 1
ATOM 675 C C . TYR A 1 80 ? -6.404 -0.506 -9.442 1.00 95.19 80 TYR A C 1
ATOM 677 O O . TYR A 1 80 ? -5.910 -0.506 -10.565 1.00 95.19 80 TYR A O 1
ATOM 685 N N . ASN A 1 81 ? -6.969 0.592 -8.922 1.00 95.25 81 ASN A N 1
ATOM 686 C CA . ASN A 1 81 ? -6.925 1.900 -9.575 1.00 95.25 81 ASN A CA 1
ATOM 687 C C . ASN A 1 81 ? -5.851 2.800 -8.923 1.00 95.25 81 ASN A C 1
ATOM 689 O O . ASN A 1 81 ? -6.109 3.360 -7.853 1.00 95.25 81 ASN A O 1
ATOM 693 N N . PRO A 1 82 ? -4.702 3.045 -9.585 1.00 94.00 82 PRO A N 1
ATOM 694 C CA . PRO A 1 82 ? -3.603 3.857 -9.046 1.00 94.00 82 PRO A CA 1
ATOM 695 C C . PRO A 1 82 ? -3.981 5.292 -8.649 1.00 94.00 82 PRO A C 1
ATOM 697 O O . PRO A 1 82 ? -3.284 5.925 -7.855 1.00 94.00 82 PRO A O 1
ATOM 700 N N . MET A 1 83 ? -5.061 5.829 -9.227 1.00 93.81 83 MET A N 1
ATOM 701 C CA . MET A 1 83 ? -5.533 7.200 -8.995 1.00 93.81 83 MET A CA 1
ATOM 702 C C . MET A 1 83 ? -6.598 7.282 -7.898 1.00 93.81 83 MET A C 1
ATOM 704 O O . MET A 1 83 ? -7.004 8.379 -7.514 1.00 93.81 83 MET A O 1
ATOM 708 N N . LYS A 1 84 ? -7.078 6.136 -7.400 1.00 95.12 84 LYS A N 1
ATOM 709 C CA . LYS A 1 84 ? -8.137 6.060 -6.393 1.00 95.12 84 LYS A CA 1
ATOM 710 C C . LYS A 1 84 ? -7.947 4.837 -5.500 1.00 95.12 84 LYS A C 1
ATOM 712 O O . LYS A 1 84 ? -8.661 3.847 -5.624 1.00 95.12 84 LYS A O 1
ATOM 717 N N . ILE A 1 85 ? -6.998 4.950 -4.580 1.00 95.94 85 ILE A N 1
ATOM 718 C CA . ILE A 1 85 ? -6.742 3.920 -3.573 1.00 95.94 85 ILE A CA 1
ATOM 719 C C . ILE A 1 85 ? -7.884 3.914 -2.556 1.00 95.94 85 ILE A C 1
ATOM 721 O O . ILE A 1 85 ? -8.225 4.961 -1.999 1.00 95.94 85 ILE A O 1
ATOM 725 N N . LEU A 1 86 ? -8.482 2.744 -2.329 1.00 96.62 86 LEU A N 1
ATOM 726 C CA . LEU A 1 86 ? -9.515 2.553 -1.311 1.00 96.62 86 LEU A CA 1
ATOM 727 C C . LEU A 1 86 ? -8.883 1.955 -0.055 1.00 96.62 86 LEU A C 1
ATOM 729 O O . LEU A 1 86 ? -8.095 1.016 -0.145 1.00 96.62 86 LEU A O 1
ATOM 733 N N . VAL A 1 87 ? -9.250 2.491 1.107 1.00 96.12 87 VAL A N 1
ATOM 734 C CA . VAL A 1 87 ? -8.787 2.022 2.417 1.00 96.12 87 VAL A CA 1
ATOM 735 C C . VAL A 1 87 ? -10.008 1.598 3.223 1.00 96.12 87 VAL A C 1
ATOM 737 O O . VAL A 1 87 ? -10.916 2.398 3.450 1.00 96.12 87 VAL A O 1
ATOM 740 N N . PHE A 1 88 ? -10.040 0.332 3.623 1.00 94.94 88 PHE A N 1
ATOM 741 C CA . PHE A 1 88 ? -11.104 -0.258 4.424 1.00 94.94 88 PHE A CA 1
ATOM 742 C C . PHE A 1 88 ? -10.619 -0.386 5.863 1.00 94.94 88 PHE A C 1
ATOM 744 O O . PHE A 1 88 ? -9.601 -1.032 6.121 1.00 94.94 88 PHE A O 1
ATOM 751 N N . HIS A 1 89 ? -11.352 0.219 6.792 1.00 94.88 89 HIS A N 1
ATOM 752 C CA . HIS A 1 89 ? -11.056 0.143 8.217 1.00 94.88 89 HIS A CA 1
ATOM 753 C C . HIS A 1 89 ? -11.961 -0.883 8.903 1.00 94.88 89 HIS A C 1
ATOM 755 O O . HIS A 1 89 ? -13.136 -0.996 8.548 1.00 94.88 89 HIS A O 1
ATOM 761 N N . ALA A 1 90 ? -11.414 -1.616 9.874 1.00 90.38 90 ALA A N 1
ATOM 762 C CA . ALA A 1 90 ? -12.145 -2.641 10.621 1.00 90.38 90 ALA A CA 1
ATOM 763 C C . ALA A 1 90 ? -13.299 -2.047 11.4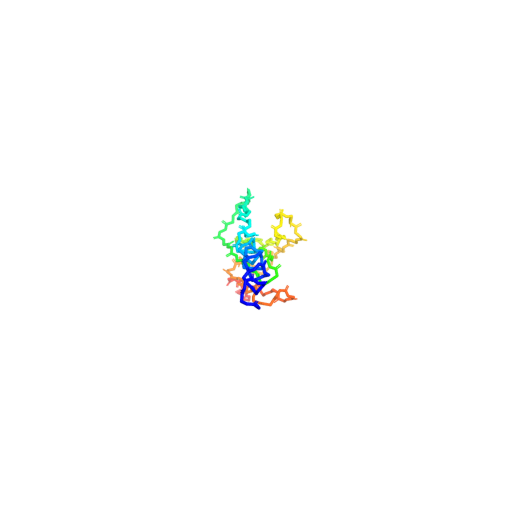48 1.00 90.38 90 ALA A C 1
ATOM 765 O O . ALA A 1 90 ? -14.383 -2.623 11.490 1.00 90.38 90 ALA A O 1
ATOM 766 N N . ASP A 1 91 ? -13.073 -0.870 12.036 1.00 84.25 91 ASP A N 1
ATOM 767 C CA . ASP A 1 91 ? -13.977 -0.234 13.007 1.00 84.25 91 ASP A CA 1
ATOM 768 C C . ASP A 1 91 ? -14.774 0.932 12.394 1.00 84.25 91 ASP A C 1
ATOM 770 O O . ASP A 1 91 ? -15.257 1.837 13.083 1.00 84.25 91 ASP A O 1
ATOM 774 N N . PHE A 1 92 ? -14.901 0.958 11.063 1.00 77.31 92 PHE A N 1
ATOM 775 C CA . PHE A 1 92 ? -15.638 2.020 10.391 1.00 77.31 92 PHE A CA 1
ATOM 776 C C . PHE A 1 92 ? -17.126 1.953 10.770 1.00 77.31 92 PHE A C 1
ATOM 778 O O . PHE A 1 92 ? -17.814 0.989 10.438 1.00 77.31 92 PHE A O 1
ATOM 785 N N . ASN A 1 93 ? -17.636 3.008 11.414 1.00 68.31 93 ASN A N 1
ATOM 786 C CA . ASN A 1 93 ? -19.018 3.143 11.905 1.00 68.31 93 ASN A CA 1
ATOM 787 C C . ASN A 1 93 ? -19.423 2.247 13.091 1.00 68.31 93 ASN A C 1
ATOM 789 O O . ASN A 1 93 ? -20.620 2.088 13.340 1.00 68.31 93 ASN A O 1
ATOM 793 N N . THR A 1 94 ? -18.483 1.698 13.857 1.00 64.88 94 THR A N 1
ATOM 794 C CA . THR A 1 94 ? -18.808 1.163 15.190 1.00 64.88 94 THR A CA 1
ATOM 795 C C . THR A 1 94 ? -18.897 2.314 16.196 1.00 64.88 94 THR A C 1
ATOM 797 O O . THR A 1 94 ? -17.883 2.929 16.520 1.00 64.88 94 THR A O 1
ATOM 800 N N . ILE A 1 95 ? -20.126 2.639 16.627 1.00 59.34 95 ILE A N 1
ATOM 801 C CA . ILE A 1 95 ? -20.443 3.571 17.730 1.00 59.34 95 ILE A CA 1
ATOM 802 C C . ILE A 1 95 ? -20.466 2.793 19.044 1.00 59.34 95 ILE A C 1
ATOM 804 O O . ILE A 1 95 ? -21.051 1.685 19.037 1.00 59.34 95 ILE A O 1
#

Solvent-accessible surface area (backbone atoms only — not comparable to full-atom values): 5952 Å² total; per-residue (Å²): 116,72,70,65,53,51,67,55,48,53,58,57,56,60,60,62,60,66,71,77,69,7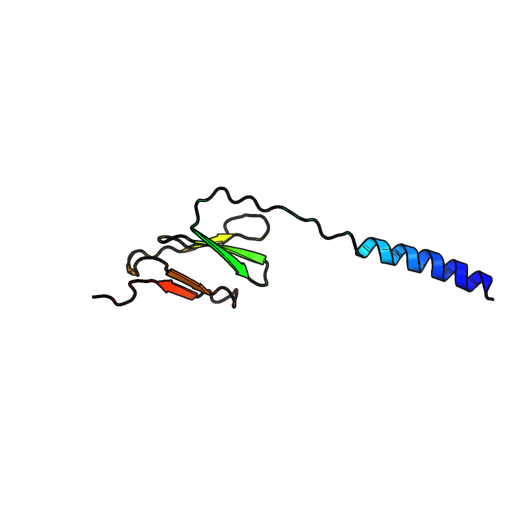5,79,77,82,78,81,84,82,80,91,69,92,59,79,46,75,52,67,30,97,83,48,34,36,38,36,26,39,52,66,40,42,37,34,23,43,81,84,72,48,77,75,45,76,47,71,52,78,93,41,40,42,47,68,49,72,46,46,86,44,85,91,58,69,45,77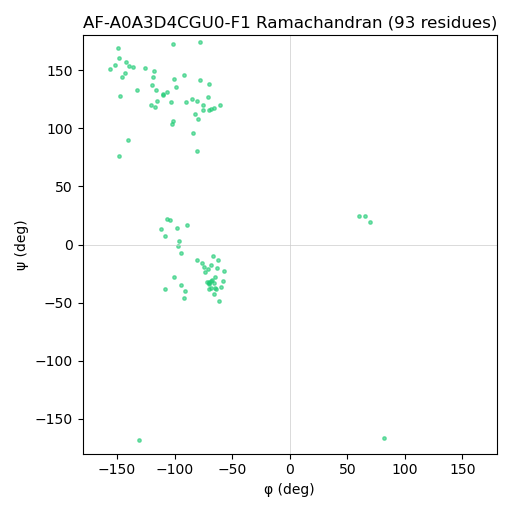,42,41,72,46,61,88,71,128

Foldseek 3Di:
DVVVVCVVVVVVVVVVVVVVPPPDPDDDDDPDDFDDWDAEPQQWIWGHWQFKIWIAHNNGHTPDIDGDPPQGGFDDWDCHDVVDIDTDHPCGPPD

Nearest PDB structures (foldseek):
  8wa0-assembly1_C  TM=6.387E-01  e=9.384E-02  Nicotiana tabacum
  8wa1-assembly1_C  TM=6.400E-01  e=1.904E-01  Nicotiana tabacum
  3no2-assembly1_A  TM=6.925E-01  e=8.321E-01  Bacteroides caccae ATCC 43185
  4d0k-assembly1_A  TM=7.134E-01  e=7.395E-01  Thermochaetoides thermophila
  8qma-assembly1_T  TM=6.123E-01  e=3.238E-01  Sinapis alba

pLDDT: mean 84.01, std 13.34, range [58.06, 97.25]

Secondary structure (DSSP, 8-state):
-HHHHHHHHHHHHHHHGGGGG----------S--SEEEE-TT--EEEE-SSEEEEE-TTS-EEEEEE-GGG--EEEEE-SSTTS-EEEETTTT--